Protein AF-K9YVU2-F1 (afdb_monomer_lite)

Structure (mmCIF, N/CA/C/O backbone):
data_AF-K9YVU2-F1
#
_entry.id   AF-K9YVU2-F1
#
loop_
_atom_site.group_PDB
_atom_site.id
_atom_site.type_symbol
_atom_site.label_atom_id
_atom_site.label_alt_id
_atom_site.label_comp_id
_atom_site.label_asym_id
_atom_site.label_entity_id
_atom_site.label_seq_id
_atom_site.pdbx_PDB_ins_code
_atom_site.Cartn_x
_atom_site.Cartn_y
_atom_site.Cartn_z
_atom_site.occupancy
_atom_site.B_iso_or_equiv
_atom_site.auth_seq_id
_atom_site.auth_comp_id
_atom_site.auth_asym_id
_atom_site.auth_atom_id
_atom_site.pdbx_PDB_model_num
ATOM 1 N N . MET A 1 1 ? -3.752 -12.503 -69.428 1.00 40.53 1 MET A N 1
ATOM 2 C CA . MET A 1 1 ? -4.228 -11.580 -68.378 1.00 40.53 1 MET A CA 1
ATOM 3 C C . MET A 1 1 ? -3.159 -11.578 -67.300 1.00 40.53 1 MET A C 1
ATOM 5 O O . MET A 1 1 ? -2.880 -12.646 -66.775 1.00 40.53 1 MET A O 1
ATOM 9 N N . VAL A 1 2 ? -2.467 -10.457 -67.088 1.00 51.19 2 VAL A N 1
ATOM 10 C CA . VAL A 1 2 ? -1.404 -10.352 -66.072 1.00 51.19 2 VAL A CA 1
ATOM 11 C C . VAL A 1 2 ? -2.074 -10.134 -64.720 1.00 51.19 2 VAL A C 1
ATOM 13 O O . VAL A 1 2 ? -2.930 -9.258 -64.599 1.00 51.19 2 VAL A O 1
ATOM 16 N N . ASN A 1 3 ? -1.732 -10.966 -63.738 1.00 51.28 3 ASN A N 1
ATOM 17 C CA . ASN A 1 3 ? -2.277 -10.888 -62.390 1.00 51.28 3 ASN A CA 1
ATOM 18 C C . ASN A 1 3 ? -1.660 -9.669 -61.687 1.00 51.28 3 ASN A C 1
ATOM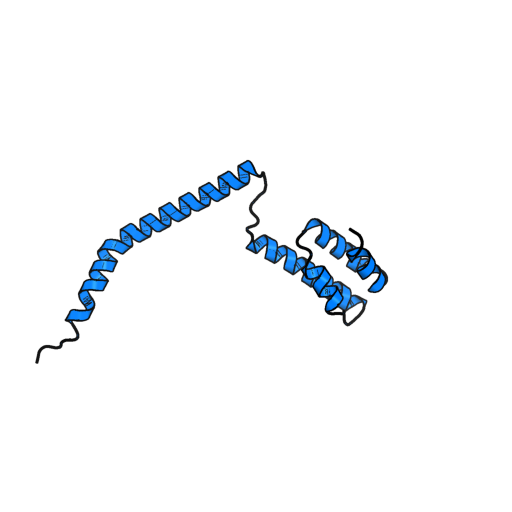 20 O O . ASN A 1 3 ? -0.481 -9.660 -61.350 1.00 51.28 3 ASN A O 1
ATOM 24 N N . TYR A 1 4 ? -2.450 -8.610 -61.515 1.00 52.81 4 TYR A N 1
ATOM 25 C CA . TYR A 1 4 ? -2.007 -7.330 -60.944 1.00 52.81 4 TYR A CA 1
ATOM 26 C C . TYR A 1 4 ? -1.704 -7.387 -59.435 1.00 52.81 4 TYR A C 1
ATOM 28 O O . TYR A 1 4 ? -1.247 -6.403 -58.861 1.00 52.81 4 TYR A O 1
ATOM 36 N N . THR A 1 5 ? -1.939 -8.525 -58.781 1.00 52.72 5 THR A N 1
ATOM 37 C CA . THR A 1 5 ? -1.718 -8.710 -57.341 1.00 52.72 5 THR A CA 1
ATOM 38 C C . THR A 1 5 ? -0.259 -8.977 -56.968 1.00 52.72 5 THR A C 1
ATOM 40 O O . THR A 1 5 ? 0.100 -8.747 -55.820 1.00 52.72 5 THR A O 1
ATOM 43 N N . ASP A 1 6 ? 0.599 -9.383 -57.910 1.00 57.28 6 ASP A N 1
ATOM 44 C CA . ASP A 1 6 ? 2.001 -9.726 -57.605 1.00 57.28 6 ASP A CA 1
ATOM 45 C C . ASP A 1 6 ? 2.901 -8.486 -57.432 1.00 57.28 6 ASP A C 1
ATOM 47 O O . ASP A 1 6 ? 3.948 -8.554 -56.801 1.00 57.28 6 ASP A O 1
ATOM 51 N N . GLN A 1 7 ? 2.495 -7.316 -57.937 1.00 50.25 7 GLN A N 1
ATOM 52 C CA . GLN A 1 7 ? 3.320 -6.095 -57.904 1.00 50.25 7 GLN A CA 1
ATOM 53 C C . GLN A 1 7 ? 3.235 -5.318 -56.581 1.00 50.25 7 GLN A C 1
ATOM 55 O O . GLN A 1 7 ? 4.061 -4.443 -56.325 1.00 50.25 7 GLN A O 1
ATOM 60 N N . TYR A 1 8 ? 2.255 -5.630 -55.729 1.00 54.78 8 TYR A N 1
ATOM 61 C CA . TYR A 1 8 ? 2.030 -4.930 -54.459 1.00 54.78 8 TYR A CA 1
ATOM 62 C C . TYR A 1 8 ? 2.802 -5.534 -53.275 1.00 54.78 8 TYR A C 1
ATOM 64 O O . TYR A 1 8 ? 2.840 -4.933 -52.203 1.00 54.78 8 TYR A O 1
ATOM 72 N N . ASP A 1 9 ? 3.454 -6.686 -53.458 1.00 60.88 9 ASP A N 1
ATOM 73 C CA . ASP A 1 9 ? 4.064 -7.453 -52.365 1.00 60.88 9 ASP A CA 1
ATOM 74 C C . ASP A 1 9 ? 5.589 -7.257 -52.218 1.00 60.88 9 ASP A C 1
ATOM 76 O O . ASP A 1 9 ? 6.209 -7.778 -51.295 1.00 60.88 9 ASP A O 1
ATOM 80 N N . HIS A 1 10 ? 6.213 -6.491 -53.118 1.00 64.94 10 HIS A N 1
ATOM 81 C CA . HIS A 1 10 ? 7.672 -6.337 -53.192 1.00 64.94 10 HIS A CA 1
ATOM 82 C C . HIS A 1 10 ? 8.254 -5.116 -52.454 1.00 64.94 10 HIS A C 1
ATOM 84 O O . HIS A 1 10 ? 9.175 -5.300 -51.655 1.00 64.94 10 HIS A O 1
ATOM 90 N N . PRO A 1 11 ? 7.741 -3.880 -52.626 1.00 73.94 11 PRO A N 1
ATOM 91 C CA . PRO A 1 11 ? 8.460 -2.693 -52.153 1.00 73.94 11 PRO A CA 1
ATOM 92 C C . PRO A 1 11 ? 8.506 -2.574 -50.623 1.00 73.94 11 PRO A C 1
ATOM 94 O O . PRO A 1 11 ? 9.493 -2.103 -50.064 1.00 73.94 11 PRO A O 1
ATOM 97 N N . TRP A 1 12 ? 7.469 -3.036 -49.918 1.00 72.31 12 TRP A N 1
ATOM 98 C CA . TRP A 1 12 ? 7.446 -3.000 -48.454 1.00 72.31 12 TRP A CA 1
ATOM 99 C C . TRP A 1 12 ? 8.305 -4.108 -47.827 1.00 72.31 12 TRP A C 1
ATOM 101 O O . TRP A 1 12 ? 8.894 -3.888 -46.774 1.00 72.31 12 TRP A O 1
ATOM 111 N N . LYS A 1 13 ? 8.442 -5.273 -48.477 1.00 71.00 13 LYS A N 1
ATOM 112 C CA . LYS A 1 13 ? 9.341 -6.347 -48.019 1.00 71.00 13 LYS A CA 1
ATOM 113 C C . LYS A 1 13 ? 10.803 -5.973 -48.198 1.00 71.00 13 LYS A C 1
ATOM 115 O O . LYS A 1 13 ? 11.607 -6.264 -47.320 1.00 71.00 13 LYS A O 1
ATOM 120 N N . GLU A 1 14 ? 11.133 -5.300 -49.296 1.00 75.25 14 GLU A N 1
ATOM 121 C CA . GLU A 1 14 ? 12.468 -4.736 -49.511 1.00 75.25 14 GLU A CA 1
ATOM 122 C C . GLU A 1 14 ? 12.770 -3.634 -48.495 1.00 75.25 14 GLU A C 1
ATOM 124 O O . GLU A 1 14 ? 13.831 -3.653 -47.876 1.00 75.25 14 GLU A O 1
ATOM 129 N N . ALA A 1 15 ? 11.814 -2.733 -48.238 1.00 76.69 15 ALA A N 1
ATOM 130 C CA . ALA A 1 15 ? 11.956 -1.725 -47.191 1.00 76.69 15 ALA A CA 1
ATOM 131 C C . ALA A 1 15 ? 12.177 -2.368 -45.810 1.00 76.69 15 ALA A C 1
ATOM 133 O O . ALA A 1 15 ? 13.099 -1.979 -45.099 1.00 76.69 15 ALA A O 1
ATOM 134 N N . ILE A 1 16 ? 11.404 -3.395 -45.441 1.00 72.19 16 ILE A N 1
ATOM 135 C CA . ILE A 1 16 ? 11.641 -4.141 -44.198 1.00 72.19 16 ILE A CA 1
ATOM 136 C C . ILE A 1 16 ? 13.028 -4.793 -44.230 1.00 72.19 16 ILE A C 1
ATOM 138 O O . ILE A 1 16 ? 13.787 -4.613 -43.292 1.00 72.19 16 ILE A O 1
ATOM 142 N N . GLY A 1 17 ? 13.423 -5.476 -45.303 1.00 74.00 17 GLY A N 1
ATOM 143 C CA . GLY A 1 17 ? 14.746 -6.105 -45.392 1.00 74.00 17 GLY A CA 1
ATOM 144 C C . GLY A 1 17 ? 15.919 -5.128 -45.234 1.00 74.00 17 GLY A C 1
ATOM 145 O O . GLY A 1 17 ? 16.940 -5.494 -44.655 1.00 74.00 17 GLY A O 1
ATOM 146 N N . LEU A 1 18 ? 15.767 -3.887 -45.706 1.00 76.69 18 LEU A N 1
ATOM 147 C CA . LEU A 1 18 ? 16.790 -2.841 -45.627 1.00 76.69 18 LEU A CA 1
ATOM 148 C C . LEU A 1 18 ? 16.811 -2.129 -44.270 1.00 76.69 18 LEU A C 1
ATOM 150 O O . LEU A 1 18 ? 17.883 -1.906 -43.713 1.00 76.69 18 LEU A O 1
ATOM 154 N N . TYR A 1 19 ? 15.643 -1.765 -43.735 1.00 77.88 19 TYR A N 1
ATOM 155 C CA . TYR A 1 19 ? 15.549 -0.963 -42.513 1.00 77.88 19 TYR A CA 1
ATOM 156 C C . TYR A 1 19 ? 15.487 -1.803 -41.242 1.00 77.88 19 TYR A C 1
ATOM 158 O O . TYR A 1 19 ? 15.946 -1.340 -40.205 1.00 77.88 19 TYR A O 1
ATOM 166 N N . PHE A 1 20 ? 14.944 -3.020 -41.288 1.00 78.75 20 PHE A N 1
ATOM 167 C CA . PHE A 1 20 ? 14.735 -3.853 -40.100 1.00 78.75 20 PHE A CA 1
ATOM 168 C C . PHE A 1 20 ? 16.031 -4.190 -39.346 1.00 78.75 20 PHE A C 1
ATOM 170 O O . PHE A 1 20 ? 16.012 -4.097 -38.121 1.00 78.75 20 PHE A O 1
ATOM 177 N N . PRO A 1 21 ? 17.173 -4.488 -40.004 1.00 83.44 21 PRO A N 1
ATOM 178 C CA . PRO A 1 21 ? 18.437 -4.680 -39.294 1.00 83.44 21 PRO A CA 1
ATOM 179 C C . PRO A 1 21 ? 18.906 -3.405 -38.580 1.00 83.44 21 PRO A C 1
ATOM 181 O O . PRO A 1 21 ? 19.252 -3.450 -37.404 1.00 83.44 21 PRO A O 1
ATOM 184 N N . SER A 1 22 ? 18.865 -2.256 -39.262 1.00 81.31 22 SER A N 1
ATOM 185 C CA . SER A 1 22 ? 19.255 -0.963 -38.682 1.00 81.31 22 SER A CA 1
ATOM 186 C C . SER A 1 22 ? 18.311 -0.516 -37.569 1.00 81.31 22 SER A C 1
ATOM 188 O O . SER A 1 22 ? 18.757 0.041 -36.575 1.00 81.31 22 SER A O 1
ATOM 190 N N . PHE A 1 23 ? 17.015 -0.785 -37.716 1.00 79.38 23 PHE A N 1
ATOM 191 C CA . PHE A 1 23 ? 16.004 -0.523 -36.701 1.00 79.38 23 PHE A CA 1
ATOM 192 C C . PHE A 1 23 ? 16.192 -1.422 -35.476 1.00 79.38 23 PHE A C 1
ATOM 194 O O . PHE A 1 23 ? 16.085 -0.943 -34.355 1.00 79.38 23 PHE A O 1
ATOM 201 N N . GLY A 1 24 ? 16.528 -2.700 -35.673 1.00 82.19 24 GLY A N 1
ATOM 202 C CA . GLY A 1 24 ? 16.861 -3.613 -34.579 1.00 82.19 24 GLY A CA 1
ATOM 203 C C . GLY A 1 24 ? 18.094 -3.162 -33.796 1.00 82.19 24 GLY A C 1
ATOM 204 O O . GLY A 1 24 ? 18.058 -3.156 -32.571 1.00 82.19 24 GLY A O 1
ATOM 205 N N . ILE A 1 25 ? 19.145 -2.718 -34.493 1.00 84.94 25 ILE A N 1
ATOM 206 C CA . ILE A 1 25 ? 20.345 -2.143 -33.862 1.00 84.94 25 ILE A CA 1
ATOM 207 C C . ILE A 1 25 ? 19.988 -0.855 -33.111 1.00 84.94 25 ILE A C 1
ATOM 209 O O . ILE A 1 25 ? 20.336 -0.714 -31.949 1.00 84.94 25 ILE A O 1
ATOM 213 N N . PHE A 1 26 ? 19.213 0.039 -33.727 1.00 86.00 26 PHE A N 1
ATOM 214 C CA . PHE A 1 26 ? 18.751 1.267 -33.080 1.00 86.00 26 PHE A CA 1
ATOM 215 C C . PHE A 1 26 ? 17.942 1.000 -31.802 1.00 86.00 26 PHE A C 1
ATOM 217 O O . PHE A 1 26 ? 18.116 1.702 -30.812 1.00 86.00 26 PHE A O 1
ATOM 224 N N . LEU A 1 27 ? 17.063 -0.007 -31.806 1.00 82.50 27 LEU A N 1
ATOM 225 C CA . LEU A 1 27 ? 16.310 -0.392 -30.613 1.00 82.50 27 LEU A CA 1
ATOM 226 C C . LEU A 1 27 ? 17.216 -0.947 -29.511 1.00 82.50 27 LEU A C 1
ATOM 228 O O . LEU A 1 27 ? 16.991 -0.624 -28.351 1.00 82.50 27 LEU A O 1
ATOM 232 N N . GLN A 1 28 ? 18.234 -1.735 -29.863 1.00 84.62 28 GLN A N 1
ATOM 233 C CA . GLN A 1 28 ? 19.226 -2.223 -28.899 1.00 84.62 28 GLN A CA 1
ATOM 234 C C . GLN A 1 28 ? 20.045 -1.069 -28.313 1.00 84.62 28 GLN A C 1
ATOM 236 O O . GLN A 1 28 ? 20.223 -0.999 -27.102 1.00 84.62 28 GLN A O 1
ATOM 241 N N . ASP A 1 29 ? 20.486 -0.129 -29.150 1.00 88.62 29 ASP A N 1
ATOM 242 C CA . ASP A 1 29 ? 21.212 1.062 -28.700 1.00 88.62 29 ASP A CA 1
ATOM 243 C C . ASP A 1 29 ? 20.345 1.928 -27.771 1.00 88.62 29 ASP A C 1
ATOM 245 O O . ASP A 1 29 ? 20.833 2.464 -26.777 1.00 88.62 29 ASP A O 1
ATOM 249 N N . LEU A 1 30 ? 19.046 2.042 -28.071 1.00 87.19 30 LEU A N 1
ATOM 250 C CA . LEU A 1 30 ? 18.084 2.759 -27.238 1.00 87.19 30 LEU A CA 1
ATOM 251 C C . LEU A 1 30 ? 17.838 2.053 -25.899 1.00 87.19 30 LEU A C 1
ATOM 253 O O . LEU A 1 30 ? 17.740 2.726 -24.878 1.00 87.19 30 LEU A O 1
ATOM 257 N N . GLU A 1 31 ? 17.740 0.723 -25.897 1.00 78.38 31 GLU A N 1
ATOM 258 C CA . GLU A 1 31 ? 17.583 -0.085 -24.683 1.00 78.38 31 GLU A CA 1
ATOM 259 C C . GLU A 1 31 ? 18.798 0.077 -23.764 1.00 78.38 31 GLU A C 1
ATOM 26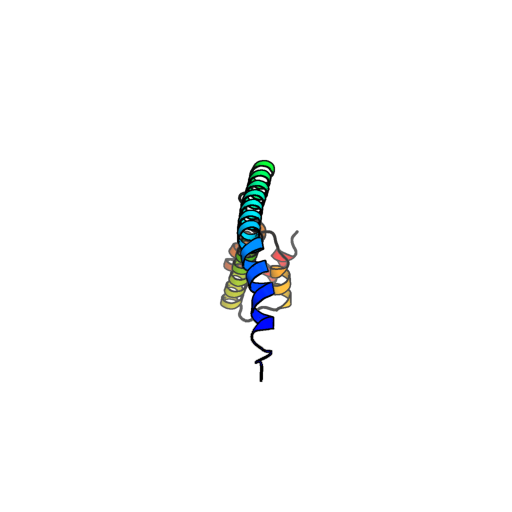1 O O . GLU A 1 31 ? 18.637 0.424 -22.597 1.00 78.38 31 GLU A O 1
ATOM 266 N N . VAL A 1 32 ? 20.011 -0.027 -24.315 1.00 85.00 32 VAL A N 1
ATOM 267 C CA . VAL A 1 32 ? 21.259 0.193 -23.567 1.00 85.00 32 VAL A CA 1
ATOM 268 C C . VAL A 1 32 ? 21.346 1.622 -23.024 1.00 85.00 32 VAL A C 1
ATOM 270 O O . VAL A 1 32 ? 21.729 1.823 -21.872 1.00 85.00 32 VAL A O 1
ATOM 273 N N . ALA A 1 33 ? 20.985 2.632 -23.822 1.00 84.94 33 ALA A N 1
ATOM 274 C CA . ALA A 1 33 ? 20.988 4.024 -23.370 1.00 84.94 33 ALA A CA 1
ATOM 275 C C . ALA A 1 33 ? 19.971 4.267 -22.243 1.00 84.94 33 ALA A C 1
ATOM 277 O O . ALA A 1 33 ? 20.263 4.991 -21.292 1.00 84.94 33 ALA A O 1
ATOM 278 N N . PHE A 1 34 ? 18.797 3.641 -22.334 1.00 81.25 34 PHE A N 1
ATOM 279 C CA . PHE A 1 34 ? 17.768 3.719 -21.306 1.00 81.25 34 PHE A CA 1
ATOM 280 C C . PHE A 1 34 ? 18.215 3.044 -20.003 1.00 81.25 34 PHE A C 1
ATOM 282 O O . PHE A 1 34 ? 18.056 3.626 -18.933 1.00 81.25 34 PHE A O 1
ATOM 289 N N . GLU A 1 35 ? 18.820 1.857 -20.075 1.00 77.75 35 GLU A N 1
ATOM 290 C CA . GLU A 1 35 ? 19.382 1.172 -18.903 1.00 77.75 35 GLU A CA 1
ATOM 291 C C . GLU A 1 35 ? 20.447 2.027 -18.204 1.00 77.75 35 GLU A C 1
ATOM 293 O O . GLU A 1 35 ? 20.396 2.199 -16.988 1.00 77.75 35 GLU A O 1
ATOM 298 N N . GLN A 1 36 ? 21.348 2.650 -18.967 1.00 83.38 36 GLN A N 1
ATOM 299 C CA . GLN A 1 36 ? 22.372 3.548 -18.420 1.00 83.38 36 GLN A CA 1
ATOM 300 C C . GLN A 1 36 ? 21.785 4.803 -17.763 1.00 83.38 36 GLN A C 1
ATOM 302 O O . GLN A 1 36 ? 22.305 5.266 -16.747 1.00 83.38 36 GLN A O 1
ATOM 307 N N . GLU A 1 37 ? 20.722 5.377 -18.332 1.00 83.00 37 GLU A N 1
ATOM 308 C CA . GLU A 1 37 ? 20.022 6.525 -17.744 1.00 83.00 37 GLU A CA 1
ATOM 309 C C . GLU A 1 37 ? 19.368 6.148 -16.407 1.00 83.00 37 GLU A C 1
ATOM 311 O O . GLU A 1 37 ? 19.449 6.904 -15.435 1.00 83.00 37 GLU A O 1
ATOM 316 N N . ILE A 1 38 ? 18.779 4.952 -16.333 1.00 75.00 38 ILE A N 1
ATOM 317 C CA . ILE A 1 38 ? 18.225 4.398 -15.096 1.00 75.00 38 ILE A CA 1
ATOM 318 C C . ILE A 1 38 ? 19.332 4.179 -14.057 1.00 75.00 38 ILE A C 1
ATOM 320 O O . ILE A 1 38 ? 19.184 4.651 -12.931 1.00 75.00 38 ILE A O 1
ATOM 324 N N . GLU A 1 39 ? 20.449 3.541 -14.419 1.00 71.75 39 GLU A N 1
ATOM 325 C CA . GLU A 1 39 ? 21.591 3.312 -13.516 1.00 71.75 39 GLU A CA 1
ATOM 326 C C . GLU A 1 39 ? 22.160 4.624 -12.953 1.00 71.75 39 GLU A C 1
ATOM 328 O O . GLU A 1 39 ? 22.346 4.754 -11.742 1.00 71.75 39 GLU A O 1
ATOM 333 N N . GLN A 1 40 ? 22.379 5.634 -13.801 1.00 74.81 40 GLN A N 1
ATOM 334 C CA . GLN A 1 40 ? 22.870 6.944 -13.353 1.00 74.81 40 GLN A CA 1
ATOM 335 C C . GLN A 1 40 ? 21.896 7.603 -12.376 1.00 74.81 40 GLN A C 1
ATOM 337 O O . GLN A 1 40 ? 22.305 8.121 -11.335 1.00 74.81 40 GLN A O 1
ATOM 342 N N . PHE A 1 41 ? 20.596 7.530 -12.658 1.00 67.62 41 PHE A N 1
ATOM 343 C CA . PHE A 1 41 ? 19.588 8.038 -11.740 1.00 67.62 41 PHE A CA 1
ATOM 344 C C . PHE A 1 41 ? 19.567 7.262 -10.407 1.00 67.62 41 PHE A C 1
ATOM 346 O O . PHE A 1 41 ? 19.373 7.876 -9.353 1.00 67.62 41 PHE A O 1
ATOM 353 N N . GLU A 1 42 ? 19.789 5.940 -10.398 1.00 62.47 42 GLU A N 1
ATOM 354 C CA . GLU A 1 42 ? 19.928 5.150 -9.157 1.00 62.47 42 GLU A CA 1
ATOM 355 C C . GLU A 1 42 ? 21.111 5.597 -8.310 1.00 62.47 42 GLU A C 1
ATOM 357 O O . GLU A 1 42 ? 20.979 5.740 -7.089 1.00 62.47 42 GLU A O 1
ATOM 362 N N . GLU A 1 43 ? 22.263 5.812 -8.945 1.00 65.69 43 GLU A N 1
ATOM 363 C CA . GLU A 1 43 ? 23.483 6.252 -8.273 1.00 65.69 43 GLU A CA 1
ATOM 364 C C . GLU A 1 43 ? 23.321 7.660 -7.692 1.00 65.69 43 GLU A C 1
ATOM 366 O O . GLU A 1 43 ? 23.648 7.890 -6.520 1.00 65.69 43 GLU A O 1
ATOM 371 N N . GLU A 1 44 ? 22.756 8.585 -8.472 1.00 68.19 44 GLU A N 1
ATOM 372 C CA . GLU A 1 44 ? 22.513 9.969 -8.060 1.00 68.19 44 GLU A CA 1
ATOM 373 C C . GLU A 1 44 ? 21.489 10.068 -6.923 1.00 68.19 44 GLU A C 1
ATOM 375 O O . GLU A 1 44 ? 21.658 10.863 -5.992 1.00 68.19 44 GLU A O 1
ATOM 380 N N . THR A 1 45 ? 20.436 9.245 -6.959 1.00 61.94 45 THR A N 1
ATOM 381 C CA . THR A 1 45 ? 19.353 9.286 -5.962 1.00 61.94 45 THR A CA 1
ATOM 382 C C . THR A 1 45 ? 19.518 8.282 -4.816 1.00 61.94 45 THR A C 1
ATOM 384 O O . THR A 1 45 ? 18.748 8.328 -3.852 1.00 61.94 45 THR A O 1
ATOM 387 N N . ARG A 1 46 ? 20.531 7.402 -4.876 1.00 56.09 46 ARG A N 1
ATOM 388 C CA . ARG A 1 46 ? 20.800 6.299 -3.931 1.00 56.09 46 ARG A CA 1
ATOM 389 C C . ARG A 1 46 ? 19.530 5.512 -3.571 1.00 56.09 46 ARG A C 1
ATOM 391 O O . ARG A 1 46 ? 19.289 5.177 -2.407 1.00 56.09 46 ARG A O 1
ATOM 398 N N . MET A 1 47 ? 18.705 5.226 -4.571 1.00 57.25 47 MET A N 1
ATOM 399 C CA . MET A 1 47 ? 17.478 4.442 -4.444 1.00 57.25 47 MET A CA 1
ATOM 400 C C . MET A 1 47 ? 17.458 3.381 -5.545 1.00 57.25 47 MET A C 1
ATOM 402 O O . MET A 1 47 ? 17.583 3.716 -6.711 1.00 57.25 47 MET A O 1
ATOM 406 N N . SER A 1 48 ? 17.268 2.111 -5.175 1.00 51.34 48 SER A N 1
ATOM 407 C CA . SER A 1 48 ? 17.022 1.021 -6.131 1.00 51.34 48 SER A CA 1
ATOM 408 C C . SER A 1 48 ? 15.677 1.269 -6.821 1.00 51.34 48 SER A C 1
ATOM 410 O O . SER A 1 48 ? 14.670 1.460 -6.118 1.00 51.34 48 SER A O 1
ATOM 412 N N . TYR A 1 49 ? 15.634 1.294 -8.159 1.00 53.44 49 TYR A N 1
ATOM 413 C CA . TYR A 1 49 ? 14.384 1.348 -8.914 1.00 53.44 49 TYR A CA 1
ATOM 414 C C . TYR A 1 49 ? 13.609 0.067 -8.649 1.00 53.44 49 TYR A C 1
ATOM 416 O O . TYR A 1 49 ? 13.632 -0.902 -9.393 1.00 53.44 49 TYR A O 1
ATOM 424 N N . MET A 1 50 ? 12.786 0.129 -7.613 1.00 53.97 50 MET A N 1
ATOM 425 C CA . MET A 1 50 ? 11.448 -0.382 -7.758 1.00 53.97 50 MET A CA 1
ATOM 426 C C . MET A 1 50 ? 10.792 0.533 -8.800 1.00 53.97 50 MET A C 1
ATOM 428 O O . MET A 1 50 ? 10.428 1.678 -8.493 1.00 53.97 50 MET A O 1
ATOM 432 N N . THR A 1 51 ? 10.763 0.082 -10.049 1.00 63.88 51 THR A N 1
ATOM 433 C CA . THR A 1 51 ? 10.123 0.769 -11.178 1.00 63.88 51 THR A CA 1
ATOM 434 C C . THR A 1 51 ? 8.742 1.296 -10.760 1.00 63.88 51 THR A C 1
ATOM 436 O O . THR A 1 51 ? 8.086 0.760 -9.861 1.00 63.88 51 THR A O 1
ATOM 439 N N . SER A 1 52 ? 8.253 2.374 -11.383 1.00 60.84 52 SER A N 1
ATOM 440 C CA . SER A 1 52 ? 6.960 2.974 -11.001 1.00 60.84 52 SER A CA 1
ATOM 441 C C . SER A 1 52 ? 5.810 1.946 -10.927 1.00 60.84 52 SER A C 1
ATOM 443 O O . SER A 1 52 ? 4.906 2.099 -10.102 1.00 60.84 52 SER A O 1
ATOM 445 N N . TRP A 1 53 ? 5.873 0.872 -11.726 1.00 60.38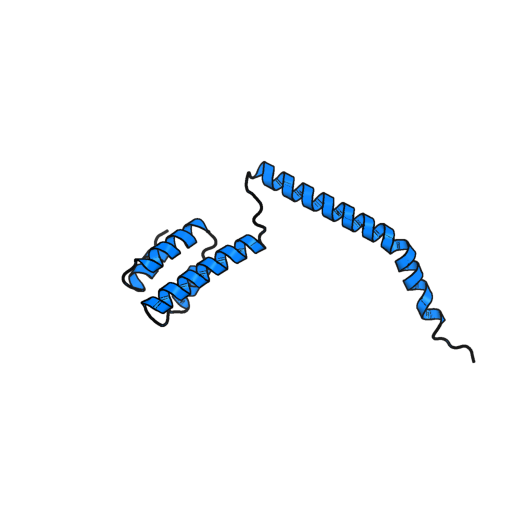 53 TRP A N 1
ATOM 446 C CA . TRP A 1 53 ? 4.914 -0.230 -11.704 1.00 60.38 53 TRP A CA 1
ATOM 447 C C . TRP A 1 53 ? 5.071 -1.158 -10.492 1.00 60.38 53 TRP A C 1
ATOM 449 O O . TRP A 1 53 ? 4.058 -1.485 -9.874 1.00 60.38 53 TRP A O 1
ATOM 459 N N . GLU A 1 54 ? 6.286 -1.522 -10.078 1.00 76.75 54 GLU A N 1
ATOM 460 C CA . GLU A 1 54 ? 6.502 -2.298 -8.846 1.00 76.75 54 GLU A CA 1
ATOM 461 C C . GLU A 1 54 ? 6.096 -1.501 -7.605 1.00 76.75 54 GLU A C 1
ATOM 463 O O . GLU A 1 54 ? 5.486 -2.046 -6.680 1.00 76.75 54 GLU A O 1
ATOM 468 N N . ARG A 1 55 ? 6.366 -0.188 -7.600 1.00 78.12 55 ARG A N 1
ATOM 469 C CA . ARG A 1 55 ? 5.953 0.702 -6.510 1.00 78.12 55 ARG A CA 1
ATOM 470 C C . ARG A 1 55 ? 4.443 0.736 -6.366 1.00 78.12 55 ARG A C 1
ATOM 472 O O . ARG A 1 55 ? 3.929 0.451 -5.286 1.00 78.12 55 ARG A O 1
ATOM 479 N N . ARG A 1 56 ? 3.750 0.976 -7.477 1.00 81.81 56 ARG A N 1
ATOM 480 C CA . ARG A 1 56 ? 2.289 0.959 -7.534 1.00 81.81 56 ARG A CA 1
ATOM 481 C C . ARG A 1 56 ? 1.719 -0.410 -7.166 1.00 81.81 56 ARG A C 1
ATOM 483 O O . ARG A 1 56 ? 0.718 -0.481 -6.462 1.00 81.81 56 ARG A O 1
ATOM 490 N N . GLY A 1 57 ? 2.353 -1.496 -7.611 1.00 88.19 57 GLY A N 1
ATOM 491 C CA . GLY A 1 57 ? 1.956 -2.860 -7.256 1.00 88.19 57 GLY A CA 1
ATOM 492 C C . GLY A 1 57 ? 2.047 -3.107 -5.750 1.00 88.19 57 GLY A C 1
ATOM 493 O O . GLY A 1 57 ? 1.120 -3.647 -5.149 1.00 88.19 57 GLY A O 1
ATOM 494 N N . ARG A 1 58 ? 3.126 -2.637 -5.118 1.00 90.00 58 ARG A N 1
ATOM 495 C CA . ARG A 1 58 ? 3.317 -2.742 -3.670 1.00 90.00 58 ARG A CA 1
ATOM 496 C C . ARG A 1 58 ? 2.334 -1.882 -2.880 1.00 90.00 58 ARG A C 1
ATOM 498 O O . ARG A 1 58 ? 1.802 -2.357 -1.882 1.00 90.00 58 ARG A O 1
ATOM 505 N N . GLU A 1 59 ? 2.108 -0.639 -3.300 1.00 92.94 59 GLU A N 1
ATOM 506 C CA . GLU A 1 59 ? 1.109 0.254 -2.698 1.00 92.94 59 GLU A CA 1
ATOM 507 C C . GLU A 1 59 ? -0.274 -0.395 -2.741 1.00 92.94 59 GLU A C 1
ATOM 509 O O . GLU A 1 59 ? -0.893 -0.587 -1.694 1.00 92.94 59 GLU A O 1
ATOM 514 N N . LYS A 1 60 ? -0.700 -0.832 -3.932 1.00 94.12 60 LYS A N 1
ATOM 515 C CA . LYS A 1 60 ? -1.994 -1.481 -4.147 1.00 94.12 60 LYS A CA 1
ATOM 516 C C . LYS A 1 60 ? -2.153 -2.739 -3.295 1.00 94.12 60 LYS A C 1
ATOM 518 O O . LYS A 1 60 ? -3.164 -2.874 -2.617 1.00 94.12 60 LYS A O 1
ATOM 523 N N . GLY A 1 61 ? -1.139 -3.605 -3.252 1.00 95.62 61 GLY A N 1
ATOM 524 C CA . GLY A 1 61 ? -1.183 -4.813 -2.425 1.00 95.62 61 GLY A CA 1
ATOM 525 C C . GLY A 1 61 ? -1.315 -4.515 -0.926 1.00 95.62 61 GLY A C 1
ATOM 526 O O . GLY A 1 61 ? -2.025 -5.223 -0.217 1.00 95.62 61 GLY A O 1
ATOM 527 N N . ILE A 1 62 ? -0.684 -3.446 -0.422 1.00 97.06 62 ILE A N 1
ATOM 528 C CA . ILE A 1 62 ? -0.863 -3.042 0.983 1.00 97.06 62 ILE A CA 1
ATOM 529 C C . ILE A 1 62 ? -2.263 -2.456 1.212 1.00 97.06 62 ILE A C 1
ATOM 531 O O . ILE A 1 62 ? -2.883 -2.766 2.226 1.00 97.06 62 ILE A O 1
ATOM 535 N N . GLN A 1 63 ? -2.768 -1.628 0.294 1.00 97.19 63 GLN A N 1
ATOM 536 C CA . GLN A 1 63 ? -4.112 -1.044 0.383 1.00 97.19 63 GLN A CA 1
ATOM 537 C C . GLN A 1 63 ? -5.205 -2.128 0.368 1.00 97.19 63 GLN A C 1
ATOM 539 O O . GLN A 1 63 ? -6.131 -2.065 1.175 1.00 97.19 63 GLN A O 1
ATOM 544 N N . GLU A 1 64 ? -5.071 -3.142 -0.491 1.00 97.19 64 GLU A N 1
ATOM 545 C CA . GLU A 1 64 ? -5.956 -4.316 -0.533 1.00 97.19 64 GLU A CA 1
ATOM 546 C C . GLU A 1 64 ? -5.865 -5.132 0.763 1.00 97.19 64 GLU A C 1
ATOM 548 O O . GLU A 1 64 ? -6.893 -5.482 1.335 1.00 97.19 64 GLU A O 1
ATOM 553 N N . GLY A 1 65 ? -4.659 -5.348 1.298 1.00 97.62 65 GLY A N 1
ATOM 554 C CA . GLY A 1 65 ? -4.489 -6.024 2.587 1.00 97.62 65 GLY A CA 1
ATOM 555 C C . GLY A 1 65 ? -5.115 -5.263 3.763 1.00 97.62 65 GLY A C 1
ATOM 556 O O . GLY A 1 65 ? -5.696 -5.875 4.656 1.00 97.62 65 GLY A O 1
ATOM 557 N N . ILE A 1 66 ? -5.042 -3.925 3.767 1.00 97.81 66 ILE A N 1
ATOM 558 C CA . ILE A 1 66 ? -5.757 -3.094 4.750 1.00 97.81 66 ILE A CA 1
ATOM 559 C C . ILE A 1 66 ? -7.265 -3.320 4.622 1.00 97.81 66 ILE A C 1
ATOM 561 O O . ILE A 1 66 ? -7.921 -3.541 5.638 1.00 97.81 66 ILE A O 1
ATOM 565 N N . GLN A 1 67 ? -7.798 -3.286 3.398 1.00 97.50 67 GLN A N 1
ATOM 566 C CA . GLN A 1 67 ? -9.219 -3.518 3.143 1.00 97.50 67 GLN A CA 1
ATOM 567 C C . GLN A 1 67 ? -9.665 -4.875 3.690 1.00 97.50 67 GLN A C 1
ATOM 569 O O . GLN A 1 67 ? -10.598 -4.926 4.483 1.00 97.50 67 GLN A O 1
ATOM 574 N N . GLU A 1 68 ? -8.956 -5.949 3.340 1.00 97.94 68 GLU A N 1
ATOM 575 C CA . GLU A 1 68 ? -9.284 -7.315 3.757 1.00 97.94 68 GLU A CA 1
ATOM 576 C C . GLU A 1 68 ? -9.267 -7.472 5.284 1.00 97.94 68 GLU A C 1
ATOM 578 O O . GLU A 1 68 ? -10.174 -8.070 5.865 1.00 97.94 68 GLU A O 1
ATOM 583 N N . ILE A 1 69 ? -8.271 -6.892 5.964 1.00 98.00 69 ILE A N 1
ATOM 584 C CA . ILE A 1 69 ? -8.196 -6.924 7.431 1.00 98.00 69 ILE A CA 1
ATOM 585 C C . ILE A 1 69 ? -9.383 -6.188 8.051 1.00 98.00 69 ILE A C 1
ATOM 587 O O . ILE A 1 69 ? -10.000 -6.700 8.987 1.00 98.00 69 ILE A O 1
ATOM 591 N N . LEU A 1 70 ? -9.695 -4.984 7.568 1.00 97.50 70 LEU A N 1
ATOM 592 C CA . LEU A 1 70 ? -10.804 -4.201 8.108 1.00 97.50 70 LEU A CA 1
ATOM 593 C C . LEU A 1 70 ? -12.145 -4.891 7.836 1.00 97.50 70 LEU A C 1
ATOM 595 O O . LEU A 1 70 ? -12.958 -4.989 8.755 1.00 97.50 70 LEU A O 1
ATOM 599 N N . GLU A 1 71 ? -12.334 -5.441 6.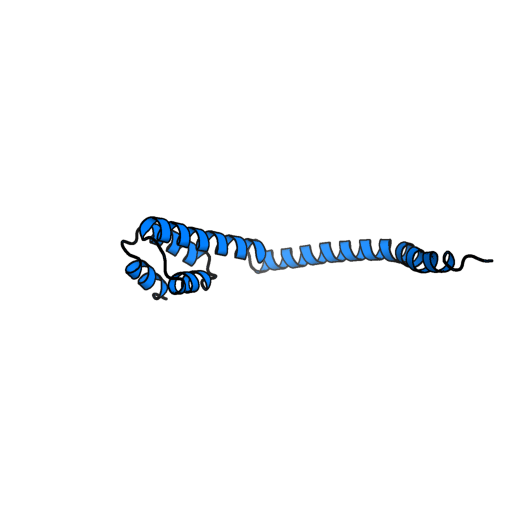637 1.00 97.44 71 GLU A N 1
ATOM 600 C CA . GLU A 1 71 ? -13.539 -6.179 6.260 1.00 97.44 71 GLU A CA 1
ATOM 601 C C . GLU A 1 71 ? -13.718 -7.453 7.088 1.00 97.44 71 GLU A C 1
ATOM 603 O O . GLU A 1 71 ? -14.800 -7.723 7.614 1.00 97.44 71 GLU A O 1
ATOM 608 N N . SER A 1 72 ? -12.637 -8.206 7.297 1.00 97.44 72 SER A N 1
ATOM 609 C CA . SER A 1 72 ? -12.661 -9.410 8.127 1.00 97.44 72 SER A CA 1
ATOM 610 C C . SER A 1 72 ? -12.981 -9.113 9.593 1.00 97.44 72 SER A C 1
ATOM 612 O O . SER A 1 72 ? -13.536 -9.978 10.274 1.00 97.44 72 SER A O 1
ATOM 614 N N . ARG A 1 73 ? -12.589 -7.943 10.111 1.00 97.06 73 ARG A N 1
ATOM 615 C CA . ARG A 1 73 ? -12.740 -7.601 11.535 1.00 97.06 73 ARG A CA 1
ATOM 616 C C . ARG A 1 73 ? -14.035 -6.862 11.843 1.00 97.06 73 ARG A C 1
ATOM 618 O O . ARG A 1 73 ? -14.590 -7.055 12.923 1.00 97.06 73 ARG A O 1
ATOM 625 N N . PHE A 1 74 ? -14.492 -6.016 10.927 1.00 96.69 74 PHE A N 1
ATOM 626 C CA . PHE A 1 74 ? -15.592 -5.082 11.163 1.00 96.69 74 PHE A CA 1
ATOM 627 C C . PHE A 1 74 ? -16.764 -5.252 10.190 1.00 96.69 74 PHE A C 1
ATOM 629 O O . PHE A 1 74 ? -17.785 -4.591 10.371 1.00 96.69 74 PHE A O 1
ATOM 636 N N . GLY A 1 75 ? -16.664 -6.159 9.215 1.00 94.25 75 GLY A N 1
ATOM 637 C CA . GLY A 1 75 ? -17.663 -6.320 8.161 1.00 94.25 75 GLY A CA 1
ATOM 638 C C . GLY A 1 75 ? -17.490 -5.277 7.061 1.00 94.25 75 GLY A C 1
ATOM 639 O O . GLY A 1 75 ? -16.395 -4.785 6.835 1.00 94.25 75 GLY A O 1
ATOM 640 N N . GLU A 1 76 ? -18.562 -4.939 6.352 1.00 92.25 76 GLU A N 1
ATOM 641 C CA . GLU A 1 76 ? -18.487 -4.016 5.215 1.00 92.25 76 GLU A CA 1
ATOM 642 C C . GLU A 1 76 ? -17.841 -2.670 5.596 1.00 92.25 76 GLU A C 1
ATOM 644 O O . GLU A 1 76 ? -18.244 -2.010 6.557 1.00 92.25 76 GLU A O 1
ATOM 649 N N . VAL A 1 77 ? -16.821 -2.270 4.832 1.00 94.25 77 VAL A N 1
ATOM 650 C CA . VAL A 1 77 ? -16.082 -1.022 5.039 1.00 94.25 77 VAL A CA 1
ATOM 651 C C . VAL A 1 77 ? -16.582 0.029 4.057 1.00 94.25 77 VAL A C 1
ATOM 653 O O . VAL A 1 77 ? -16.704 -0.228 2.860 1.00 94.25 77 VAL A O 1
ATOM 656 N N . GLU A 1 78 ? -16.837 1.245 4.542 1.00 94.06 78 GLU A N 1
ATOM 657 C CA . GLU A 1 78 ? -17.284 2.331 3.674 1.00 94.06 78 GLU A CA 1
ATOM 658 C C . GLU A 1 78 ? -16.262 2.647 2.570 1.00 94.06 78 GLU A C 1
ATOM 660 O O . GLU A 1 78 ? -15.066 2.831 2.814 1.00 94.06 78 GLU A O 1
ATOM 665 N N . ASN A 1 79 ? -16.757 2.811 1.340 1.00 91.94 79 ASN A N 1
ATOM 666 C CA . ASN A 1 79 ? -15.922 3.179 0.195 1.00 91.94 79 ASN A CA 1
ATOM 667 C C . ASN A 1 79 ? -15.180 4.510 0.399 1.00 91.94 79 ASN A C 1
ATOM 669 O O . ASN A 1 79 ? -14.074 4.670 -0.108 1.00 91.94 79 ASN A O 1
ATOM 673 N N . SER A 1 80 ? -15.767 5.449 1.146 1.00 93.00 80 SER A N 1
ATOM 674 C CA . SER A 1 80 ? -15.149 6.727 1.525 1.00 93.00 80 SER A CA 1
ATOM 675 C C . SER A 1 80 ? -13.817 6.512 2.254 1.00 93.00 80 SER A C 1
ATOM 677 O O . SER A 1 80 ? -12.801 7.079 1.857 1.00 93.00 80 SER A O 1
ATOM 679 N N . LEU A 1 81 ? -13.806 5.626 3.254 1.00 93.12 81 LEU A N 1
ATOM 680 C CA . LEU A 1 81 ? -12.625 5.266 4.032 1.00 93.12 81 LEU A CA 1
ATOM 681 C C . LEU A 1 81 ? -11.558 4.619 3.147 1.00 93.12 81 LEU A C 1
ATOM 683 O O . LEU A 1 81 ? -10.384 4.986 3.205 1.00 93.12 81 LEU A O 1
ATOM 687 N N . MET A 1 82 ? -11.972 3.682 2.293 1.00 94.25 82 MET A N 1
ATOM 688 C CA . MET A 1 82 ? -11.041 3.000 1.398 1.00 94.25 82 MET A CA 1
ATOM 689 C C . MET A 1 82 ? -10.474 3.916 0.315 1.00 94.25 82 MET A C 1
ATOM 691 O O . MET A 1 82 ? -9.330 3.731 -0.095 1.00 94.25 82 MET A O 1
ATOM 695 N N . ASN A 1 83 ? -11.219 4.928 -0.123 1.00 94.62 83 ASN A N 1
ATOM 696 C CA . ASN A 1 83 ? -10.691 5.940 -1.033 1.00 94.62 83 ASN A CA 1
ATOM 697 C C . ASN A 1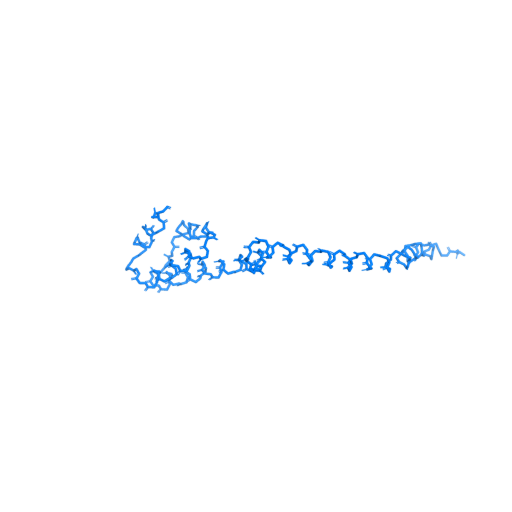 83 ? -9.581 6.756 -0.362 1.00 94.62 83 ASN A C 1
ATOM 699 O O . ASN A 1 83 ? -8.518 6.904 -0.957 1.00 94.62 83 ASN A O 1
ATOM 703 N N . SER A 1 84 ? -9.755 7.158 0.901 1.00 94.38 84 SER A N 1
ATOM 704 C CA . SER A 1 84 ? -8.689 7.829 1.659 1.00 94.38 84 SER A CA 1
ATOM 705 C C . SER A 1 84 ? -7.438 6.958 1.815 1.00 94.38 84 SER A C 1
ATOM 707 O O . SER A 1 84 ? -6.325 7.462 1.720 1.00 94.38 84 SER A O 1
ATOM 709 N N . VAL A 1 85 ? -7.587 5.642 1.999 1.00 95.12 85 VAL A N 1
ATOM 710 C CA . VAL A 1 85 ? -6.442 4.708 2.027 1.00 95.12 85 VAL A CA 1
ATOM 711 C C . VAL A 1 85 ? -5.749 4.623 0.660 1.00 95.12 85 VAL A C 1
ATOM 713 O O . VAL A 1 85 ? -4.520 4.569 0.597 1.00 95.12 85 VAL A O 1
ATOM 716 N N . ARG A 1 86 ? -6.518 4.626 -0.437 1.00 93.69 86 ARG A N 1
ATOM 717 C CA . ARG A 1 86 ? -6.000 4.541 -1.815 1.00 93.69 86 ARG A CA 1
ATOM 718 C C . ARG A 1 86 ? -5.246 5.792 -2.266 1.00 93.69 86 ARG A C 1
ATOM 720 O O . ARG A 1 86 ? -4.361 5.685 -3.110 1.00 93.69 86 ARG A O 1
ATOM 727 N N . GLU A 1 87 ? -5.568 6.949 -1.697 1.00 93.44 87 GLU A N 1
ATOM 728 C CA . GLU A 1 87 ? -4.878 8.218 -1.965 1.00 93.44 87 GLU A CA 1
ATOM 729 C C . GLU A 1 87 ? -3.475 8.288 -1.334 1.00 93.44 87 GLU A C 1
ATOM 731 O O . GLU A 1 87 ? -2.653 9.112 -1.738 1.00 93.44 87 GLU A O 1
ATOM 736 N N . ILE A 1 88 ? -3.155 7.397 -0.388 1.00 91.75 88 ILE A N 1
ATOM 737 C CA . ILE A 1 88 ? -1.838 7.343 0.253 1.00 91.75 88 ILE A CA 1
ATOM 738 C C . ILE A 1 88 ? -0.842 6.630 -0.668 1.00 91.75 88 ILE A C 1
ATOM 740 O O . ILE A 1 88 ? -0.949 5.428 -0.912 1.00 91.75 88 ILE A O 1
ATOM 744 N N . ASN A 1 89 ? 0.178 7.369 -1.105 1.00 85.31 89 ASN A N 1
ATOM 745 C CA . ASN A 1 89 ? 1.278 6.894 -1.954 1.00 85.31 89 ASN A CA 1
ATOM 746 C C . ASN A 1 89 ? 2.604 6.685 -1.189 1.00 85.31 89 ASN A C 1
ATOM 748 O O . ASN A 1 89 ? 3.628 6.339 -1.773 1.00 85.31 89 ASN A O 1
ATOM 752 N N . GLU A 1 90 ? 2.612 6.866 0.134 1.00 89.62 90 GLU A N 1
ATOM 753 C CA . GLU A 1 90 ? 3.794 6.626 0.961 1.00 89.62 90 GLU A CA 1
ATOM 754 C C . GLU A 1 90 ? 3.781 5.206 1.558 1.00 89.62 90 GLU A C 1
ATOM 756 O O . GLU A 1 90 ? 3.020 4.885 2.474 1.00 89.62 90 GLU A O 1
ATOM 761 N N . ILE A 1 91 ? 4.685 4.340 1.088 1.00 87.94 91 ILE A N 1
ATOM 762 C CA . ILE A 1 91 ? 4.768 2.929 1.518 1.00 87.94 91 ILE A CA 1
ATOM 763 C C . ILE A 1 91 ? 4.970 2.782 3.034 1.00 87.94 91 ILE A C 1
ATOM 765 O O . ILE A 1 91 ? 4.412 1.871 3.649 1.00 87.94 91 ILE A O 1
ATOM 769 N N . SER A 1 92 ? 5.777 3.644 3.654 1.00 89.88 92 SER A N 1
ATOM 770 C CA . SER A 1 92 ? 6.031 3.605 5.102 1.00 89.88 92 SER A CA 1
ATOM 771 C C . SER A 1 92 ? 4.759 3.886 5.906 1.00 89.88 92 SER A C 1
ATOM 773 O O . SER A 1 92 ? 4.465 3.186 6.884 1.00 89.88 92 SER A O 1
ATOM 775 N N . ARG A 1 93 ? 3.958 4.853 5.445 1.00 94.19 93 ARG A N 1
ATOM 776 C CA . ARG A 1 93 ? 2.649 5.178 6.011 1.00 94.19 93 ARG A CA 1
ATOM 777 C C . ARG A 1 93 ? 1.666 4.025 5.834 1.00 94.19 93 ARG A C 1
ATOM 779 O O . ARG A 1 93 ? 1.071 3.591 6.819 1.00 94.19 93 ARG A O 1
ATOM 786 N N . LEU A 1 94 ? 1.580 3.457 4.631 1.00 95.81 94 LEU A N 1
ATOM 787 C CA . LEU A 1 94 ? 0.739 2.290 4.339 1.00 95.81 94 LEU A CA 1
ATOM 788 C C . LEU A 1 94 ? 1.088 1.082 5.222 1.00 95.81 94 LEU A 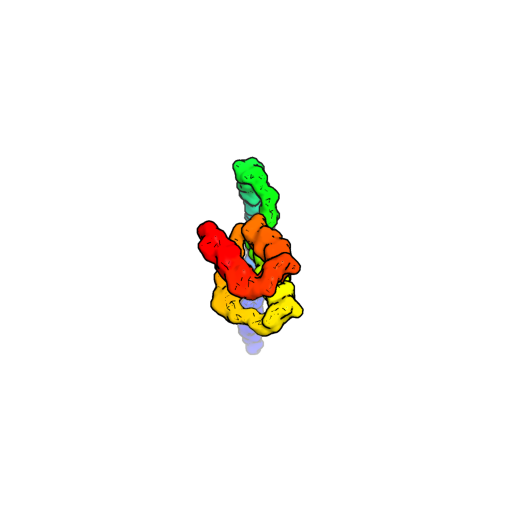C 1
ATOM 790 O O . LEU A 1 94 ? 0.200 0.453 5.790 1.00 95.81 94 LEU A O 1
ATOM 794 N N . LYS A 1 95 ? 2.376 0.776 5.421 1.00 96.00 95 LYS A N 1
ATOM 795 C CA . LYS A 1 95 ? 2.805 -0.303 6.334 1.00 96.00 95 LYS A CA 1
ATOM 796 C C . LYS A 1 95 ? 2.413 -0.044 7.787 1.00 96.00 95 LYS A C 1
ATOM 798 O O . LYS A 1 95 ? 2.122 -0.989 8.519 1.00 96.00 95 LYS A O 1
ATOM 803 N N . THR A 1 96 ? 2.443 1.215 8.214 1.00 95.75 96 THR A N 1
ATOM 804 C CA . THR A 1 96 ? 2.022 1.606 9.565 1.00 95.75 96 THR A CA 1
ATOM 805 C C . THR A 1 96 ? 0.523 1.395 9.731 1.00 95.75 96 THR A C 1
ATOM 807 O O . THR A 1 96 ? 0.111 0.731 10.680 1.00 95.75 96 THR A O 1
ATOM 810 N N . LEU A 1 97 ? -0.271 1.855 8.762 1.00 96.88 97 LEU A N 1
ATOM 811 C CA . LEU A 1 97 ? -1.717 1.646 8.739 1.00 96.88 97 LEU A CA 1
ATOM 812 C C . LEU A 1 97 ? -2.083 0.162 8.683 1.00 96.88 97 LEU A C 1
ATOM 814 O O . LEU A 1 97 ? -2.966 -0.258 9.416 1.00 96.88 97 LEU A O 1
ATOM 818 N N . LEU A 1 98 ? -1.362 -0.656 7.912 1.00 97.62 98 LEU A N 1
ATOM 819 C CA . LEU A 1 98 ? -1.562 -2.107 7.872 1.00 97.62 98 LEU A CA 1
ATOM 820 C C . LEU A 1 98 ? -1.393 -2.749 9.254 1.00 97.62 98 LEU A C 1
ATOM 822 O O . LEU A 1 98 ? -2.215 -3.562 9.669 1.00 97.62 98 LEU A O 1
ATOM 826 N N . ARG A 1 99 ? -0.355 -2.357 10.004 1.00 97.06 99 ARG A N 1
ATOM 827 C CA . ARG A 1 99 ? -0.168 -2.824 11.387 1.00 97.06 99 ARG A CA 1
ATOM 828 C C . ARG A 1 99 ? -1.301 -2.338 12.283 1.00 97.06 99 ARG A C 1
ATOM 830 O O . ARG A 1 99 ? -1.854 -3.132 13.034 1.00 97.06 99 ARG A O 1
ATOM 837 N N . GLN A 1 100 ? -1.680 -1.067 12.177 1.00 96.31 100 GLN A N 1
ATOM 838 C CA . GLN A 1 100 ? -2.757 -0.495 12.984 1.00 96.31 100 GLN A CA 1
ATOM 839 C C . GLN A 1 100 ? -4.112 -1.146 12.683 1.00 96.31 100 GLN A C 1
ATOM 841 O O . GLN A 1 100 ? -4.860 -1.424 13.614 1.00 96.31 100 GLN A O 1
ATOM 846 N N . ALA A 1 101 ? -4.397 -1.497 11.428 1.00 96.81 101 ALA A N 1
ATOM 847 C CA . ALA A 1 101 ? -5.614 -2.201 11.025 1.00 96.81 101 ALA A CA 1
ATOM 848 C C . ALA A 1 101 ? -5.803 -3.528 11.780 1.00 96.81 101 ALA A C 1
ATOM 850 O O . ALA A 1 101 ? -6.937 -3.925 12.042 1.00 96.81 101 ALA A O 1
ATOM 851 N N . THR A 1 102 ? -4.712 -4.189 12.193 1.00 96.62 102 THR A N 1
ATOM 852 C CA . THR A 1 102 ? -4.774 -5.414 13.012 1.00 96.62 102 THR A CA 1
ATOM 853 C C . THR A 1 102 ? -5.081 -5.165 14.490 1.00 96.62 102 THR A C 1
ATOM 855 O O . THR A 1 102 ? -5.562 -6.073 15.163 1.00 96.62 102 THR A O 1
ATOM 858 N N . THR A 1 103 ? -4.830 -3.957 15.006 1.00 95.81 103 THR A N 1
ATOM 859 C CA . THR A 1 103 ? -4.871 -3.662 16.450 1.00 95.81 103 THR A CA 1
ATOM 860 C C . THR A 1 103 ? -5.990 -2.720 16.875 1.00 95.81 103 THR A C 1
ATOM 862 O O . THR A 1 103 ? -6.425 -2.798 18.018 1.00 95.81 103 THR A O 1
ATOM 865 N N . VAL A 1 104 ? -6.448 -1.822 15.997 1.00 96.81 104 VAL A N 1
ATOM 866 C CA . VAL A 1 104 ? -7.538 -0.869 16.291 1.00 96.81 104 VAL A CA 1
ATOM 867 C C . VAL A 1 104 ? -8.806 -1.593 16.729 1.00 96.81 104 VAL A C 1
ATOM 869 O O . VAL A 1 104 ? -9.089 -2.688 16.249 1.00 96.81 104 VAL A O 1
ATOM 872 N N . ASN A 1 105 ? -9.607 -0.996 17.598 1.00 95.81 105 ASN A N 1
ATOM 873 C CA . ASN A 1 105 ? -10.816 -1.622 18.139 1.00 95.81 105 ASN A CA 1
ATOM 874 C C . ASN A 1 105 ? -12.083 -1.269 17.348 1.00 95.81 105 ASN A C 1
ATOM 876 O O . ASN A 1 105 ? -13.133 -1.858 17.590 1.00 95.81 105 ASN A O 1
ATOM 880 N N . SER A 1 106 ? -12.004 -0.313 16.417 1.00 96.19 106 SER A N 1
ATOM 881 C CA . SER A 1 106 ? -13.137 0.119 15.592 1.00 96.19 106 SER A CA 1
ATOM 882 C C . SER A 1 106 ? -12.699 0.763 14.274 1.00 96.19 106 SER A C 1
ATOM 884 O O . SER A 1 106 ? -11.555 1.209 14.135 1.00 96.19 106 SER A O 1
ATOM 886 N N . LEU A 1 107 ? -13.638 0.877 13.328 1.00 94.56 107 LEU A N 1
ATOM 887 C CA . LEU A 1 107 ? -13.437 1.640 12.091 1.00 94.56 107 LEU A CA 1
ATOM 888 C C . LEU A 1 107 ? -13.249 3.139 12.363 1.00 94.56 107 LEU A C 1
ATOM 890 O O . LEU A 1 107 ? -12.448 3.776 11.689 1.00 94.56 107 LEU A O 1
ATOM 894 N N . GLN A 1 108 ? -13.919 3.701 13.375 1.00 94.06 108 GLN A N 1
ATOM 895 C CA . GLN A 1 108 ? -13.773 5.115 13.747 1.00 94.06 108 GLN A CA 1
ATOM 896 C C . GLN A 1 108 ? -12.366 5.422 14.276 1.00 94.06 108 GLN A C 1
ATOM 898 O O . GLN A 1 108 ? -11.782 6.460 13.956 1.00 94.06 108 GLN A O 1
ATOM 903 N N . GLU A 1 109 ? -11.797 4.506 15.064 1.00 95.44 109 GLU A N 1
ATOM 904 C CA . GLU A 1 109 ? -10.409 4.607 15.522 1.00 95.44 109 GLU A CA 1
ATOM 905 C C . GLU A 1 109 ? -9.441 4.567 14.333 1.00 95.44 109 GLU A C 1
ATOM 907 O O . GLU A 1 109 ? -8.561 5.420 14.231 1.00 95.44 109 GLU A O 1
ATOM 912 N N . PHE A 1 110 ? -9.653 3.649 13.383 1.00 96.12 110 PHE A N 1
ATOM 913 C CA . PHE A 1 110 ? -8.858 3.595 12.154 1.00 96.12 110 PHE A CA 1
ATOM 914 C C . PHE A 1 110 ? -8.974 4.877 11.317 1.00 96.12 110 PHE A C 1
ATOM 916 O O . PHE A 1 110 ? -7.971 5.424 10.866 1.00 96.12 110 PHE A O 1
ATOM 923 N N . GLN A 1 111 ? -10.186 5.402 11.152 1.00 93.88 111 GLN A N 1
ATOM 924 C CA . GLN A 1 111 ? -10.437 6.639 10.414 1.00 93.88 111 GLN A CA 1
ATOM 925 C C . GLN A 1 111 ? -9.746 7.848 11.058 1.00 93.88 111 GLN A C 1
ATOM 927 O O . GLN A 1 111 ? -9.199 8.697 10.356 1.00 93.88 111 GLN A O 1
ATOM 932 N N . SER A 1 112 ? -9.696 7.897 12.391 1.00 93.31 112 SER A N 1
ATOM 933 C CA . SER A 1 112 ? -8.974 8.945 13.126 1.00 93.31 112 SER A CA 1
ATOM 934 C C . SER A 1 112 ? -7.468 8.906 12.847 1.00 93.31 112 SER A C 1
ATOM 936 O O . SER A 1 112 ? -6.821 9.950 12.782 1.00 93.31 112 SER A O 1
ATOM 938 N N . LEU A 1 113 ? -6.906 7.710 12.635 1.00 92.19 113 LEU A N 1
ATOM 939 C CA . LEU A 1 113 ? -5.498 7.545 12.275 1.00 92.19 113 LEU A CA 1
ATOM 940 C C . LEU A 1 113 ? -5.190 8.056 10.869 1.00 92.19 113 LEU A C 1
ATOM 942 O O . LEU A 1 113 ? -4.072 8.515 10.662 1.00 92.19 113 LEU A O 1
ATOM 946 N N . LEU A 1 114 ? -6.146 8.004 9.935 1.00 88.44 114 LEU A N 1
ATOM 947 C CA . LEU A 1 114 ? -5.987 8.550 8.581 1.00 88.44 114 LEU A CA 1
ATOM 948 C C . LEU A 1 114 ? -5.945 10.081 8.569 1.00 88.44 114 LEU A C 1
ATOM 950 O O . LEU A 1 114 ? -5.174 10.641 7.801 1.00 88.44 114 LEU A O 1
ATOM 954 N N . GLY A 1 115 ? -6.743 10.740 9.417 1.00 79.38 115 GLY A N 1
ATOM 955 C CA . GLY A 1 115 ? -6.811 12.206 9.515 1.00 79.38 115 GLY A CA 1
ATOM 956 C C . GLY A 1 115 ? -5.738 12.850 10.402 1.00 79.38 115 GLY A C 1
ATOM 957 O O . GLY A 1 115 ? -5.679 14.074 10.501 1.00 79.38 115 GLY A O 1
ATOM 958 N N . ALA A 1 116 ? -4.908 12.052 11.072 1.00 60.72 116 ALA A N 1
ATOM 959 C CA . ALA A 1 116 ? -3.690 12.543 11.698 1.00 60.72 116 ALA A CA 1
ATOM 960 C C . ALA A 1 116 ? -2.599 12.624 10.619 1.00 60.72 116 ALA A C 1
ATOM 962 O O . ALA A 1 116 ? -2.286 11.584 10.041 1.00 60.72 116 ALA A O 1
ATOM 963 N N . TYR A 1 117 ? -2.024 13.820 10.432 1.00 46.34 117 TYR A N 1
ATOM 964 C CA . TYR A 1 117 ? -1.003 14.255 9.452 1.00 46.34 117 TYR A CA 1
ATOM 965 C C . TYR A 1 117 ? -1.536 15.006 8.231 1.00 46.34 117 TYR A C 1
ATOM 967 O O . TYR A 1 117 ? -2.198 14.385 7.376 1.00 46.34 117 TYR A O 1
#

pLDDT: mean 82.16, std 15.28, range [40.53, 98.0]

Organism: Dactylococcopsis salina (strain PCC 8305) (NCBI:txid13035)

Radius of gyration: 26.52 Å; chains: 1; bounding box: 42×26×86 Å

Foldseek 3Di:
DDDPVVVVPPPVVVVCVVCVVVVVVVVVVVVVVVVVVQVVVCVVVVDDPPDPVNLLVLLVVLLVLLCVLLCVQPNDDDPVQSVLSSPDSDNVLSVVLSVVSNPDPDPVSSSVSSPPD

Secondary structure (DSSP, 8-state):
---TTGGGSSHHHHHHHHHHHHHHHHHHHHHHHHHHHHHHHHHHHT-----HHHHHHHHHHHHHHHHHHHHHHHSSPPHHHHHHHHT---HHHHHHHHHHHHH-SSHHHHHHHHS--

Sequence (117 aa):
MVNYTDQYDHPWKEAIGLYFPSFGIFLQDLEVAFEQEIEQFEEETRMSYMTSWERRGREKGIQEGIQEILESRFGEVENSLMNSVREINEISRLKTLLRQATTVNSLQEFQSLLGAY